Protein AF-A0A5N5SKX3-F1 (afdb_monomer_lite)

pLDDT: mean 80.6, std 21.37, range [40.75, 98.62]

Organism: NCBI:txid96803

Sequence (99 aa):
MLKGGHCNLSVKKNESKVVDSIDMEDLGDKASFCRCWRSAKFPYCDGTHGKHNTTTGDNVGPLVIKKKELSCSSVKSDIPSWSSRVNGCAICLSHGRDI

Secondary structure (DSSP, 8-state):
---TT-S-SSTTTT-SS------TTTS-SEEEE-SSS--TTTTB--STHHHHHHHHT-----EEEEPPP--TTSTTSS--TTPEEETTEEE--------

Radius of gyration: 23.3 Å; chains: 1; bounding box: 55×59×34 Å

Foldseek 3Di:
DPPPDDQADDPPPVDPDDDDDDDPVPDDQKFWADPSNPDPPPRGDPPCVVVVCVVPVDDDGTDMDGDDPPDLPPPPPPDPPPFDDDPNDTDPPPPDDDD

InterPro domains:
  IPR018967 Iron-binding zinc finger, CDGSH type [PF09360] (13-49)
  IPR018967 Iron-binding zinc finger, CDGSH type [SM00704] (17-55)
  IPR042216 MitoNEET, CDGSH iron-sulfur domain [G3DSA:3.40.5.90] (23-70)
  IPR045131 CDGSH iron-sulfur domain-containing protein 1/2 [PTHR13680] (5-69)

Structure (mmCIF, N/CA/C/O backbone):
data_AF-A0A5N5SKX3-F1
#
_entry.id   AF-A0A5N5SKX3-F1
#
loop_
_atom_site.group_PDB
_atom_site.id
_atom_site.type_symbol
_atom_site.label_atom_id
_atom_site.label_alt_id
_atom_site.label_comp_id
_atom_site.label_asym_id
_atom_site.label_entity_id
_atom_site.label_seq_id
_atom_site.pdbx_PDB_ins_code
_atom_site.Cartn_x
_atom_site.Cartn_y
_atom_site.Cartn_z
_atom_site.occupancy
_atom_site.B_iso_or_equiv
_atom_site.auth_seq_id
_atom_site.auth_comp_id
_atom_site.auth_asym_id
_atom_site.auth_atom_id
_atom_site.pdbx_PDB_model_num
ATOM 1 N N . MET A 1 1 ? 11.194 -27.793 7.337 1.00 43.75 1 MET A N 1
ATOM 2 C CA . MET A 1 1 ? 9.816 -27.388 6.977 1.00 43.75 1 MET A CA 1
ATOM 3 C C . MET A 1 1 ? 9.754 -25.887 6.759 1.00 43.75 1 MET A C 1
ATOM 5 O O . MET A 1 1 ? 10.002 -25.140 7.699 1.00 43.75 1 MET A O 1
ATOM 9 N N . LEU A 1 2 ? 9.426 -25.434 5.547 1.00 52.03 2 LEU A N 1
ATOM 10 C CA . LEU A 1 2 ? 9.031 -24.043 5.328 1.00 52.03 2 LEU A CA 1
ATOM 11 C C . LEU A 1 2 ? 7.674 -23.841 6.017 1.00 52.03 2 LEU A C 1
ATOM 13 O O . LEU A 1 2 ? 6.711 -24.529 5.693 1.00 52.03 2 LEU A O 1
ATOM 17 N N . LYS A 1 3 ? 7.616 -22.952 7.014 1.00 54.94 3 LYS A N 1
ATOM 18 C CA . LYS A 1 3 ? 6.391 -22.548 7.727 1.00 54.94 3 LYS A CA 1
ATOM 19 C C . LYS A 1 3 ? 5.486 -21.756 6.760 1.00 54.94 3 LYS A C 1
ATOM 21 O O . LYS A 1 3 ? 5.447 -20.532 6.802 1.00 54.94 3 LYS A O 1
ATOM 26 N N . GLY A 1 4 ? 4.878 -22.430 5.786 1.00 59.50 4 GLY A N 1
ATOM 27 C CA . GLY A 1 4 ? 4.443 -21.809 4.531 1.00 59.50 4 GLY A CA 1
ATOM 28 C C . GLY A 1 4 ? 2.940 -21.585 4.412 1.00 59.50 4 GLY A C 1
ATOM 29 O O . GLY A 1 4 ? 2.297 -22.260 3.623 1.00 59.50 4 GLY A O 1
ATOM 30 N N . GLY A 1 5 ? 2.386 -20.636 5.169 1.00 84.25 5 GLY A N 1
ATOM 31 C CA . GLY A 1 5 ? 0.999 -20.171 4.984 1.00 84.25 5 GLY A CA 1
ATOM 32 C C . GLY A 1 5 ? 0.781 -18.682 5.269 1.00 84.25 5 GLY A C 1
ATOM 33 O O . GLY A 1 5 ? -0.322 -18.169 5.115 1.00 84.25 5 GLY A O 1
ATOM 34 N N . HIS A 1 6 ? 1.819 -17.960 5.697 1.00 91.12 6 HIS A N 1
ATOM 35 C CA . HIS A 1 6 ? 1.685 -16.556 6.069 1.00 91.12 6 HIS A CA 1
ATOM 36 C C . HIS A 1 6 ? 1.836 -15.638 4.852 1.00 91.12 6 HIS A C 1
ATOM 38 O O . HIS A 1 6 ? 2.906 -15.568 4.248 1.00 91.12 6 HIS A O 1
ATOM 44 N N . CYS A 1 7 ? 0.797 -14.857 4.545 1.00 94.94 7 CYS A N 1
ATOM 45 C CA . CYS A 1 7 ? 0.870 -13.806 3.527 1.00 94.94 7 CYS A CA 1
ATOM 46 C C . CYS A 1 7 ? 1.877 -12.716 3.926 1.00 94.94 7 CYS A C 1
ATOM 48 O O . CYS A 1 7 ? 2.728 -12.323 3.132 1.00 94.94 7 CYS A O 1
ATOM 50 N N . ASN A 1 8 ? 1.815 -12.262 5.180 1.00 96.81 8 ASN A N 1
ATOM 51 C CA . ASN A 1 8 ? 2.716 -11.269 5.755 1.00 96.81 8 ASN A CA 1
ATOM 52 C C . ASN A 1 8 ? 3.972 -11.945 6.324 1.00 96.81 8 ASN A C 1
ATOM 54 O O . ASN A 1 8 ? 3.846 -12.788 7.210 1.00 96.81 8 ASN A O 1
ATOM 58 N N . LEU A 1 9 ? 5.172 -11.562 5.875 1.00 95.31 9 LEU A N 1
ATOM 59 C CA . LEU A 1 9 ? 6.438 -12.119 6.376 1.00 95.31 9 LEU A CA 1
ATOM 60 C C . LEU A 1 9 ? 7.153 -11.208 7.386 1.00 95.31 9 LEU A C 1
ATOM 62 O O . LEU A 1 9 ? 7.815 -11.728 8.279 1.00 95.31 9 LEU A O 1
ATOM 66 N N . SER A 1 10 ? 6.983 -9.886 7.302 1.00 95.62 10 SER A N 1
ATOM 67 C CA . SER A 1 10 ? 7.810 -8.921 8.050 1.00 95.62 10 SER A CA 1
ATOM 68 C C . SER A 1 10 ? 7.080 -7.685 8.586 1.00 95.62 10 SER A C 1
ATOM 70 O O . SER A 1 10 ? 7.602 -7.019 9.474 1.00 95.62 10 SER A O 1
ATOM 72 N N . VAL A 1 11 ? 5.886 -7.358 8.096 1.00 97.75 11 VAL A N 1
ATOM 73 C CA . VAL A 1 11 ? 5.187 -6.117 8.458 1.00 97.75 11 VAL A CA 1
ATOM 74 C C . VAL A 1 11 ? 4.569 -6.248 9.852 1.00 97.75 11 VAL A C 1
ATOM 76 O O . VAL A 1 11 ? 3.805 -7.186 10.077 1.00 97.75 11 VAL A O 1
ATOM 79 N N . LYS A 1 12 ? 4.876 -5.313 10.767 1.00 97.44 12 LYS A N 1
ATOM 80 C CA . LYS A 1 12 ? 4.182 -5.110 12.061 1.00 97.44 12 LYS A CA 1
ATOM 81 C C . LYS A 1 12 ? 3.878 -6.417 12.827 1.00 97.44 12 LYS A C 1
ATOM 83 O O . LYS A 1 12 ? 2.757 -6.680 13.244 1.00 97.44 12 LYS A O 1
ATOM 88 N N . LYS A 1 13 ? 4.880 -7.293 12.981 1.00 96.94 13 LYS A N 1
ATOM 89 C CA . LYS A 1 13 ? 4.711 -8.650 13.554 1.00 96.94 13 LYS A CA 1
ATOM 90 C C . LYS A 1 13 ? 4.359 -8.696 15.042 1.00 96.94 13 LYS A C 1
ATOM 92 O O . LYS A 1 13 ? 3.972 -9.750 15.536 1.00 96.94 13 LYS A O 1
ATOM 97 N N . ASN A 1 14 ? 4.509 -7.575 15.732 1.00 97.50 14 ASN A N 1
ATOM 98 C CA . ASN A 1 14 ? 4.072 -7.365 17.105 1.00 97.50 14 ASN A CA 1
ATOM 99 C C . ASN A 1 14 ? 2.554 -7.134 17.221 1.00 97.50 14 ASN A C 1
ATOM 101 O O . ASN A 1 14 ? 2.015 -7.241 18.318 1.00 97.50 14 ASN A O 1
ATOM 105 N N . GLU A 1 15 ? 1.861 -6.828 16.123 1.00 97.38 15 GLU A N 1
ATOM 106 C CA . GLU A 1 15 ? 0.412 -6.643 16.108 1.00 97.38 15 GLU A CA 1
ATOM 107 C C . GLU A 1 15 ? -0.293 -7.976 15.825 1.00 97.38 15 GLU A C 1
ATOM 109 O O . GLU A 1 15 ? 0.034 -8.686 14.871 1.00 97.38 15 GLU A O 1
ATOM 114 N N . SER A 1 16 ? -1.304 -8.316 16.632 1.00 97.19 16 SER A N 1
ATOM 115 C CA . SER A 1 16 ? -2.127 -9.517 16.416 1.00 97.19 16 SER A CA 1
ATOM 116 C C . SER A 1 16 ? -2.959 -9.429 15.131 1.00 97.19 16 SER A C 1
ATOM 118 O O . SER A 1 16 ? -3.271 -10.450 14.516 1.00 97.19 16 SER A O 1
ATOM 120 N N . LYS A 1 17 ? -3.294 -8.204 14.712 1.00 97.19 17 LYS A N 1
ATOM 121 C CA . LYS A 1 17 ? -4.003 -7.884 13.475 1.00 97.19 17 LYS A CA 1
ATOM 122 C C . LYS A 1 17 ? -3.539 -6.523 12.965 1.00 97.19 17 LYS A C 1
ATOM 124 O O . LYS A 1 17 ? -3.813 -5.509 13.594 1.00 97.19 17 LYS A O 1
ATOM 129 N N . VAL A 1 18 ? -2.895 -6.515 11.803 1.00 98.06 18 VAL A N 1
ATOM 130 C CA . VAL A 1 18 ? -2.435 -5.283 11.153 1.00 98.06 18 VAL A CA 1
ATOM 131 C C . VAL A 1 18 ? -3.587 -4.656 10.368 1.00 98.06 18 VAL A C 1
ATOM 133 O O . VAL A 1 18 ? -4.159 -5.306 9.487 1.00 98.06 18 VAL A O 1
ATOM 136 N N . VAL A 1 19 ? -3.927 -3.409 10.695 1.00 97.75 19 VAL A N 1
ATOM 137 C CA . VAL A 1 19 ? -4.953 -2.593 10.028 1.00 97.75 19 VAL A CA 1
ATOM 138 C C . VAL A 1 19 ? -4.388 -1.191 9.814 1.00 97.75 19 VAL A C 1
ATOM 140 O O . VAL A 1 19 ? -3.814 -0.618 10.736 1.00 97.75 19 VAL A O 1
ATOM 143 N N . ASP A 1 20 ? -4.572 -0.635 8.619 1.00 97.25 20 ASP A N 1
ATOM 144 C CA . ASP A 1 20 ? -4.232 0.753 8.309 1.00 97.25 20 ASP A CA 1
ATOM 145 C C . ASP A 1 20 ? -5.503 1.476 7.850 1.00 97.25 20 ASP A C 1
ATOM 147 O O . ASP A 1 20 ? -6.194 1.012 6.940 1.00 97.25 20 ASP A O 1
ATOM 151 N N . SER A 1 21 ? -5.805 2.598 8.502 1.00 96.06 21 SER A N 1
ATOM 152 C CA . SER A 1 21 ? -6.924 3.485 8.175 1.00 96.06 21 SER A CA 1
ATOM 153 C C . SER A 1 21 ? -6.367 4.767 7.580 1.00 96.06 21 SER A C 1
ATOM 155 O O . SER A 1 21 ? -5.396 5.312 8.104 1.00 96.06 21 SER A O 1
ATOM 157 N N . ILE A 1 22 ? -6.947 5.218 6.472 1.00 94.50 22 ILE A N 1
ATOM 158 C CA . ILE A 1 22 ? -6.516 6.425 5.768 1.00 94.50 22 ILE A CA 1
ATOM 159 C C . ILE A 1 22 ? -7.764 7.205 5.393 1.00 94.50 22 ILE A C 1
ATOM 161 O O . ILE A 1 22 ? -8.674 6.645 4.774 1.00 94.50 22 ILE A O 1
ATOM 165 N N . ASP A 1 23 ? -7.778 8.478 5.762 1.00 92.88 23 ASP A N 1
ATOM 166 C CA . ASP A 1 23 ? -8.882 9.379 5.475 1.00 92.88 23 ASP A CA 1
ATOM 167 C C . ASP A 1 23 ? -8.866 9.786 3.998 1.00 92.88 23 ASP A C 1
ATOM 169 O O . ASP A 1 23 ? -7.816 9.934 3.365 1.00 92.88 23 ASP A O 1
ATOM 173 N N . MET A 1 24 ? -10.051 9.913 3.402 1.00 89.19 24 MET A N 1
ATOM 174 C CA . MET A 1 24 ? -10.185 10.154 1.961 1.00 89.19 24 MET A CA 1
ATOM 175 C C . MET A 1 24 ? -9.725 11.560 1.555 1.00 89.19 24 MET A C 1
ATOM 177 O O . MET A 1 24 ? -9.308 11.783 0.413 1.00 89.19 24 MET A O 1
ATOM 181 N N . GLU A 1 25 ? -9.787 12.500 2.489 1.00 88.50 25 GLU A N 1
ATOM 182 C CA . GLU A 1 25 ? -9.350 13.882 2.361 1.00 88.50 25 GLU A CA 1
ATOM 183 C C . GLU A 1 25 ? -7.834 13.953 2.148 1.00 88.50 25 GLU A C 1
ATOM 185 O O . GLU A 1 25 ? -7.397 14.646 1.226 1.00 88.50 25 GLU A O 1
ATOM 190 N N . ASP A 1 26 ? -7.070 13.146 2.892 1.00 89.44 26 ASP A N 1
ATOM 191 C CA . ASP A 1 26 ? -5.599 13.105 2.881 1.00 89.44 26 ASP A CA 1
ATOM 192 C C . ASP A 1 26 ? -5.006 12.438 1.633 1.00 89.44 26 ASP A C 1
ATOM 194 O O . ASP A 1 26 ? -3.815 12.568 1.336 1.00 89.44 26 ASP A O 1
ATOM 198 N N . LEU A 1 27 ? -5.822 11.706 0.873 1.00 88.81 27 LEU A N 1
ATOM 199 C CA . LEU A 1 27 ? -5.378 11.114 -0.383 1.00 88.81 27 LEU A CA 1
ATOM 200 C C . LEU A 1 27 ? -5.112 12.208 -1.429 1.00 88.81 27 LEU A C 1
ATOM 202 O O . LEU A 1 27 ? -5.868 13.164 -1.559 1.00 88.81 27 LEU A O 1
ATOM 206 N N . GLY A 1 28 ? -4.080 12.049 -2.258 1.00 88.56 28 GLY A N 1
ATOM 207 C CA . GLY A 1 28 ? -3.966 12.832 -3.496 1.00 88.56 28 GLY A CA 1
ATOM 208 C C . GLY A 1 28 ? -5.031 12.431 -4.530 1.00 88.56 28 GLY A C 1
ATOM 209 O O . GLY A 1 28 ? -5.963 11.681 -4.235 1.00 88.56 28 GLY A O 1
ATOM 210 N N . ASP A 1 29 ? -4.856 12.845 -5.786 1.00 91.06 29 ASP A N 1
ATOM 211 C CA . ASP A 1 29 ? -5.763 12.454 -6.883 1.00 91.06 29 ASP A CA 1
ATOM 212 C C . ASP A 1 29 ? -5.803 10.935 -7.109 1.00 91.06 29 ASP A C 1
ATOM 214 O O . ASP A 1 29 ? -6.799 10.365 -7.562 1.00 91.06 29 ASP A O 1
ATOM 218 N N . LYS A 1 30 ? -4.704 10.253 -6.776 1.00 93.56 30 LYS A N 1
ATOM 219 C CA . LYS A 1 30 ? -4.551 8.807 -6.900 1.00 93.56 30 LYS A CA 1
ATOM 220 C C . LYS A 1 30 ? -3.643 8.272 -5.800 1.00 93.56 30 LYS A C 1
ATOM 222 O O . LYS A 1 30 ? -2.536 8.765 -5.609 1.00 93.56 30 LYS A O 1
ATOM 227 N N . ALA A 1 31 ? -4.064 7.186 -5.165 1.00 96.31 31 ALA A N 1
ATOM 228 C CA . ALA A 1 31 ? -3.263 6.419 -4.219 1.00 96.31 31 ALA A CA 1
ATOM 229 C C . ALA A 1 31 ? -3.272 4.932 -4.590 1.00 96.31 31 ALA A C 1
ATOM 231 O O . ALA A 1 31 ? -4.195 4.434 -5.235 1.00 96.31 31 ALA A O 1
ATOM 232 N N . SER A 1 32 ? -2.209 4.211 -4.234 1.00 98.00 32 SER A N 1
ATOM 233 C CA . SER A 1 32 ? -2.085 2.769 -4.477 1.00 98.00 32 SER A CA 1
ATOM 234 C C . SER A 1 32 ? -1.626 2.067 -3.207 1.00 98.00 32 SER A C 1
ATOM 236 O O . SER A 1 32 ? -0.565 2.385 -2.676 1.00 98.00 32 SER A O 1
ATOM 238 N N . PHE A 1 33 ? -2.399 1.089 -2.748 1.00 98.44 33 PHE A N 1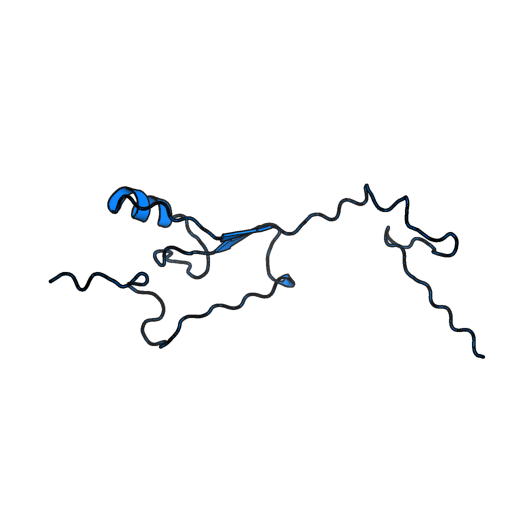
ATOM 239 C CA . PHE A 1 33 ? -2.197 0.373 -1.491 1.00 98.44 33 PHE A CA 1
ATOM 240 C C . PHE A 1 33 ? -1.727 -1.057 -1.721 1.00 98.44 33 PHE A C 1
ATOM 242 O O . PHE A 1 33 ? -2.177 -1.752 -2.636 1.00 98.44 33 PHE A O 1
ATOM 249 N N . CYS A 1 34 ? -0.782 -1.493 -0.897 1.00 98.62 34 CYS A N 1
ATOM 250 C CA . CYS A 1 34 ? -0.178 -2.809 -0.969 1.00 98.62 34 CYS A CA 1
ATOM 251 C C . CYS A 1 34 ? -1.174 -3.886 -0.526 1.00 98.62 34 CYS A C 1
ATOM 253 O O . CYS A 1 34 ? -1.783 -3.783 0.532 1.00 98.62 34 CYS A O 1
ATOM 255 N N . ARG A 1 35 ? -1.278 -4.966 -1.308 1.00 98.56 35 ARG A N 1
ATOM 256 C CA . ARG A 1 35 ? -2.003 -6.190 -0.919 1.00 98.56 35 ARG A CA 1
ATOM 257 C C . ARG A 1 35 ? -1.118 -7.436 -0.865 1.00 98.56 35 ARG A C 1
ATOM 259 O O . ARG A 1 35 ? -1.573 -8.492 -0.446 1.00 98.56 35 ARG A O 1
ATOM 266 N N . CYS A 1 36 ? 0.151 -7.319 -1.265 1.00 98.19 36 CYS A N 1
ATOM 267 C CA . CYS A 1 36 ? 1.093 -8.441 -1.298 1.00 98.19 36 CYS A CA 1
ATOM 268 C C . CYS A 1 36 ? 1.924 -8.594 -0.014 1.00 98.19 36 CYS A C 1
ATOM 270 O O . CYS A 1 36 ? 2.643 -9.578 0.122 1.00 98.19 36 CYS A O 1
ATOM 272 N N . TRP A 1 37 ? 1.870 -7.629 0.916 1.00 98.31 37 TRP A N 1
ATOM 273 C CA . TRP A 1 37 ? 2.678 -7.618 2.147 1.00 98.31 37 TRP A CA 1
ATOM 274 C C . TRP A 1 37 ? 4.200 -7.679 1.915 1.00 98.31 37 TRP A C 1
ATOM 276 O O . TRP A 1 37 ? 4.939 -8.236 2.730 1.00 98.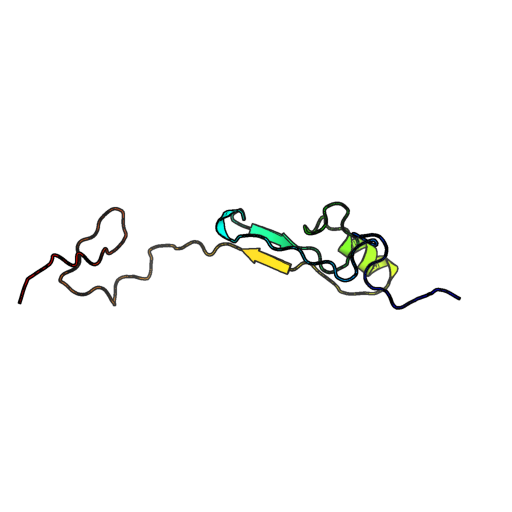31 37 TRP A O 1
ATOM 286 N N . ARG A 1 38 ? 4.683 -7.169 0.774 1.00 97.81 38 ARG A N 1
ATOM 287 C CA . ARG A 1 38 ? 6.122 -7.089 0.446 1.00 97.81 38 ARG A CA 1
ATOM 288 C C . ARG A 1 38 ? 6.644 -5.661 0.309 1.00 97.81 38 ARG A C 1
ATOM 290 O O . ARG A 1 38 ? 7.848 -5.490 0.183 1.00 97.81 38 ARG A O 1
ATOM 297 N N . SER A 1 39 ? 5.758 -4.665 0.310 1.00 98.31 39 SER A N 1
ATOM 298 C CA . SER A 1 39 ? 6.150 -3.262 0.161 1.00 98.31 39 SER A CA 1
ATOM 299 C C . SER A 1 39 ? 6.991 -2.799 1.347 1.00 98.31 39 SER A C 1
ATOM 301 O O . SER A 1 39 ? 6.603 -3.013 2.496 1.00 98.31 39 SER A O 1
ATOM 303 N N . ALA A 1 40 ? 8.097 -2.112 1.069 1.00 97.88 40 ALA A N 1
ATOM 304 C CA . ALA A 1 40 ? 8.882 -1.411 2.082 1.00 97.88 40 ALA A CA 1
ATOM 305 C C . ALA A 1 40 ? 8.173 -0.139 2.577 1.00 97.88 40 ALA A C 1
ATOM 307 O O . ALA A 1 40 ? 8.471 0.355 3.659 1.00 97.88 40 ALA A O 1
ATOM 308 N N . LYS A 1 41 ? 7.213 0.377 1.798 1.00 97.75 41 LYS A N 1
ATOM 309 C CA . LYS A 1 41 ? 6.400 1.561 2.118 1.00 97.75 41 LYS A CA 1
ATOM 310 C C . LYS A 1 41 ? 4.984 1.197 2.570 1.00 97.75 41 LYS A C 1
ATOM 312 O O . LYS A 1 41 ? 4.064 1.988 2.378 1.00 97.75 41 LYS A O 1
ATOM 317 N N . PHE A 1 42 ? 4.782 -0.013 3.101 1.00 98.12 42 PHE A N 1
ATOM 318 C CA . PHE A 1 42 ? 3.476 -0.465 3.587 1.00 98.12 42 PHE A CA 1
ATOM 319 C C . PHE A 1 42 ? 2.866 0.587 4.541 1.00 98.12 42 PHE A C 1
ATOM 321 O O . PHE A 1 42 ? 3.584 1.046 5.430 1.00 98.12 42 PHE A O 1
ATOM 328 N N . PRO A 1 43 ? 1.597 1.008 4.359 1.00 97.81 43 PRO A N 1
ATOM 329 C CA . PRO A 1 43 ? 0.525 0.380 3.568 1.00 97.81 43 PRO A CA 1
ATOM 330 C C . PRO A 1 43 ? 0.505 0.721 2.069 1.00 97.81 43 PRO A C 1
ATOM 332 O O . PRO A 1 43 ? -0.279 0.143 1.315 1.00 97.81 43 PRO A O 1
ATOM 335 N N . TYR A 1 44 ? 1.364 1.617 1.590 1.00 98.19 44 TYR A N 1
ATOM 336 C CA . TYR A 1 44 ? 1.415 2.002 0.179 1.00 98.19 44 TYR A CA 1
ATOM 337 C C . TYR A 1 44 ? 2.096 0.941 -0.684 1.00 98.19 44 TYR A C 1
ATOM 339 O O . TYR A 1 44 ? 2.984 0.211 -0.242 1.00 98.19 44 TYR A O 1
ATOM 347 N N . CYS A 1 45 ? 1.685 0.840 -1.945 1.00 98.44 45 CYS A N 1
ATOM 348 C CA . CYS A 1 45 ? 2.339 -0.010 -2.929 1.00 98.44 45 CYS A CA 1
ATOM 349 C C . CYS A 1 45 ? 3.571 0.687 -3.516 1.00 98.44 45 CYS A C 1
ATOM 351 O O . CYS A 1 45 ? 3.465 1.779 -4.064 1.00 98.44 45 CYS A O 1
ATOM 353 N N . ASP A 1 46 ? 4.714 0.007 -3.483 1.00 98.31 46 ASP A N 1
ATOM 354 C CA . ASP A 1 46 ? 5.988 0.465 -4.052 1.00 98.31 46 ASP A CA 1
ATOM 355 C C . ASP A 1 46 ? 6.410 -0.303 -5.321 1.00 98.31 46 ASP A C 1
ATOM 357 O O . ASP A 1 46 ? 7.497 -0.088 -5.846 1.00 98.31 46 ASP A O 1
ATOM 361 N N . GLY A 1 47 ? 5.559 -1.209 -5.816 1.00 98.12 47 GLY A N 1
ATOM 362 C CA . GLY A 1 47 ? 5.833 -2.038 -6.996 1.00 98.12 47 GLY A CA 1
ATOM 363 C C . GLY A 1 47 ? 6.432 -3.415 -6.692 1.00 98.12 47 GLY A C 1
ATOM 364 O O . GLY A 1 47 ? 6.472 -4.263 -7.581 1.00 98.12 47 GLY A O 1
ATOM 365 N N . THR A 1 48 ? 6.796 -3.715 -5.439 1.00 98.50 48 THR A N 1
ATOM 366 C CA . THR A 1 48 ? 7.441 -4.993 -5.064 1.00 98.50 48 THR A CA 1
ATOM 367 C C . THR A 1 48 ? 6.588 -6.235 -5.370 1.00 98.50 48 THR A C 1
ATOM 369 O O . THR A 1 48 ? 7.120 -7.336 -5.522 1.00 98.50 48 THR A O 1
ATOM 372 N N . HIS A 1 49 ? 5.267 -6.080 -5.529 1.00 98.25 49 HIS A N 1
ATOM 373 C CA . HIS A 1 49 ? 4.379 -7.165 -5.964 1.00 98.25 49 HIS A CA 1
ATOM 374 C C . HIS A 1 49 ? 4.809 -7.790 -7.301 1.00 98.25 49 HIS A C 1
ATOM 376 O O . HIS A 1 49 ? 4.659 -8.994 -7.455 1.00 98.25 49 HIS A O 1
ATOM 382 N N . GLY A 1 50 ? 5.409 -7.025 -8.223 1.00 98.38 50 GLY A N 1
ATOM 383 C CA . GLY A 1 50 ? 5.911 -7.569 -9.487 1.00 98.38 50 GLY A CA 1
ATOM 384 C C . GLY A 1 50 ? 7.002 -8.619 -9.269 1.00 98.38 50 GLY A C 1
ATOM 385 O O . GLY A 1 50 ? 6.904 -9.726 -9.785 1.00 98.38 50 GLY A O 1
ATOM 386 N N . LYS A 1 51 ? 7.994 -8.318 -8.418 1.00 98.19 51 LYS A N 1
ATOM 387 C CA . LYS A 1 51 ? 9.051 -9.278 -8.056 1.00 98.19 51 LYS A CA 1
ATOM 388 C C . LYS A 1 51 ? 8.481 -10.507 -7.346 1.00 98.19 51 LYS A C 1
ATOM 390 O O . LYS A 1 51 ? 8.909 -11.618 -7.633 1.00 98.19 51 LYS A O 1
ATOM 395 N N . HIS A 1 52 ? 7.537 -10.311 -6.422 1.00 97.44 52 HIS A N 1
ATOM 396 C CA . HIS A 1 52 ? 6.853 -11.417 -5.740 1.00 97.44 52 HIS A CA 1
ATOM 397 C C . HIS A 1 52 ? 6.167 -12.341 -6.752 1.00 97.44 52 HIS A C 1
ATOM 399 O O . HIS A 1 52 ? 6.483 -13.524 -6.777 1.00 97.44 52 HIS A O 1
ATOM 405 N N . ASN A 1 53 ? 5.350 -11.782 -7.648 1.00 98.31 53 ASN A N 1
ATOM 406 C CA . ASN A 1 53 ? 4.646 -12.523 -8.693 1.00 98.31 53 ASN A CA 1
ATOM 407 C C . ASN A 1 53 ? 5.602 -13.324 -9.582 1.00 98.31 53 ASN A C 1
ATOM 409 O O . ASN A 1 53 ? 5.394 -14.518 -9.771 1.00 98.31 53 ASN A O 1
ATOM 413 N N . THR A 1 54 ? 6.683 -12.706 -10.071 1.00 98.19 54 THR A N 1
ATOM 414 C CA . THR A 1 54 ? 7.676 -13.398 -10.907 1.00 98.19 54 THR A CA 1
ATOM 415 C C . THR A 1 54 ? 8.336 -14.568 -10.175 1.00 98.19 54 THR A C 1
ATOM 417 O O . THR A 1 54 ? 8.544 -15.620 -10.770 1.00 98.19 54 THR A O 1
ATOM 420 N N . THR A 1 55 ? 8.664 -14.408 -8.890 1.00 97.25 55 THR A N 1
ATOM 421 C CA . THR A 1 55 ? 9.352 -15.451 -8.116 1.00 97.25 55 THR A CA 1
ATOM 422 C C . THR A 1 55 ? 8.422 -16.592 -7.704 1.00 97.25 55 THR A C 1
ATOM 424 O O . THR A 1 55 ? 8.865 -17.735 -7.644 1.00 97.25 55 THR A O 1
ATOM 427 N N . THR A 1 56 ? 7.156 -16.308 -7.381 1.00 95.56 56 THR A N 1
ATOM 428 C CA . THR A 1 56 ? 6.225 -17.314 -6.840 1.00 95.56 56 THR A CA 1
ATOM 429 C C . THR A 1 56 ? 5.214 -17.841 -7.857 1.00 95.56 56 THR A C 1
ATOM 431 O O . THR A 1 56 ? 4.499 -18.786 -7.537 1.00 95.56 56 THR A O 1
ATOM 434 N N . GLY A 1 57 ? 5.115 -17.238 -9.046 1.00 96.94 57 GLY A N 1
ATOM 435 C CA . GLY A 1 57 ? 4.047 -17.515 -10.015 1.00 96.94 57 GLY A CA 1
ATOM 436 C C . GLY A 1 57 ? 2.680 -16.952 -9.600 1.00 96.94 57 GLY A C 1
ATOM 437 O O . GLY A 1 57 ? 1.651 -17.425 -10.072 1.00 96.94 57 GLY A O 1
ATOM 438 N N . ASP A 1 58 ? 2.666 -15.980 -8.685 1.00 97.50 58 ASP A N 1
ATOM 439 C CA . ASP A 1 58 ? 1.449 -15.339 -8.170 1.00 97.50 58 ASP A CA 1
ATOM 440 C C . ASP A 1 58 ? 0.986 -14.196 -9.098 1.00 97.50 58 ASP A C 1
ATOM 442 O O . ASP A 1 58 ? 1.698 -13.790 -10.018 1.00 97.50 58 ASP A O 1
ATOM 446 N N . ASN A 1 59 ? -0.212 -13.660 -8.870 1.00 98.19 59 ASN A N 1
ATOM 447 C CA . ASN A 1 59 ? -0.835 -12.627 -9.702 1.00 98.19 59 ASN A CA 1
ATOM 448 C C . ASN A 1 59 ? -1.424 -11.454 -8.897 1.00 98.19 59 ASN A C 1
ATOM 450 O O . ASN A 1 59 ? -2.332 -10.758 -9.358 1.00 98.19 59 ASN A O 1
ATOM 454 N N . VAL A 1 60 ? -0.907 -11.198 -7.696 1.00 98.44 60 VAL A N 1
ATOM 455 C CA . VAL A 1 60 ? -1.400 -10.114 -6.837 1.00 98.44 60 VAL A CA 1
ATOM 456 C C . VAL A 1 60 ? -1.035 -8.725 -7.369 1.00 98.44 60 VAL A C 1
ATOM 458 O O . VAL A 1 60 ? -0.014 -8.516 -8.023 1.00 98.44 60 VAL A O 1
ATOM 461 N N . GLY A 1 61 ? -1.856 -7.733 -7.024 1.00 98.44 61 GLY A N 1
ATOM 462 C CA . GLY A 1 61 ? -1.644 -6.332 -7.385 1.00 98.44 61 GLY A CA 1
ATOM 463 C C . GLY A 1 61 ? -2.224 -5.364 -6.350 1.00 98.44 61 GLY A C 1
ATOM 464 O O . GLY A 1 61 ? -2.966 -5.786 -5.450 1.00 98.44 61 GLY A O 1
ATOM 465 N N . PRO A 1 62 ? -1.898 -4.065 -6.442 1.00 98.62 62 PRO A N 1
ATOM 466 C CA . PRO A 1 62 ? -2.348 -3.073 -5.475 1.00 98.62 62 PRO A CA 1
ATOM 467 C C . PRO A 1 62 ? -3.856 -2.811 -5.546 1.00 98.62 62 PRO A C 1
ATOM 469 O O . PRO A 1 62 ? -4.505 -3.097 -6.551 1.00 98.62 62 PRO A O 1
ATOM 472 N N . LEU A 1 63 ? -4.405 -2.227 -4.481 1.00 98.19 63 LEU A N 1
ATOM 473 C CA . LEU A 1 63 ? -5.688 -1.525 -4.526 1.00 98.19 63 LEU A CA 1
ATOM 474 C C . LEU A 1 63 ? -5.422 -0.077 -4.944 1.00 98.19 63 LEU A C 1
ATOM 476 O O . LEU A 1 63 ? -4.676 0.620 -4.264 1.00 98.19 63 LEU A O 1
ATOM 480 N N . VAL A 1 64 ? -6.010 0.379 -6.049 1.00 96.88 64 VAL A N 1
ATOM 481 C CA . VAL A 1 64 ? -5.831 1.751 -6.543 1.00 96.88 64 VAL A CA 1
ATOM 482 C C . VAL A 1 64 ? -7.099 2.548 -6.282 1.00 96.88 64 VAL A C 1
ATOM 484 O O . VAL A 1 64 ? -8.159 2.200 -6.793 1.00 96.88 64 VAL A O 1
ATOM 487 N N . ILE A 1 65 ? -6.972 3.633 -5.524 1.00 95.31 65 ILE A N 1
ATOM 488 C CA . ILE A 1 65 ? -8.055 4.579 -5.252 1.00 95.31 65 ILE A CA 1
ATOM 489 C C . ILE A 1 65 ? -7.774 5.842 -6.063 1.00 95.31 65 ILE A C 1
ATOM 491 O O . ILE A 1 65 ? -6.650 6.343 -6.060 1.00 95.31 65 ILE A O 1
ATOM 495 N N . LYS A 1 66 ? -8.775 6.333 -6.794 1.00 93.69 66 LYS A N 1
ATOM 496 C CA . LYS A 1 66 ? -8.705 7.584 -7.556 1.00 93.69 66 LYS A CA 1
ATOM 497 C C . LYS A 1 66 ? -9.816 8.506 -7.079 1.00 93.69 66 LYS A C 1
ATOM 499 O O . LYS A 1 66 ? -10.963 8.062 -6.998 1.00 93.69 66 LYS A O 1
ATOM 504 N N . LYS A 1 67 ? -9.494 9.770 -6.808 1.00 90.25 67 LYS A N 1
ATOM 505 C CA . LYS A 1 67 ? -10.515 10.798 -6.611 1.00 90.25 67 LYS A CA 1
ATOM 506 C C . LYS A 1 67 ? -11.234 10.994 -7.944 1.00 90.25 67 LYS A C 1
ATOM 508 O O . LYS A 1 67 ? -10.606 11.114 -8.995 1.00 90.25 67 LYS A O 1
ATOM 513 N N . LYS A 1 68 ? -12.565 10.944 -7.918 1.00 85.12 68 LYS A N 1
ATOM 514 C CA . LYS A 1 68 ? -13.368 11.255 -9.098 1.00 85.12 68 LYS A CA 1
ATOM 515 C C . LYS A 1 68 ? -13.292 12.762 -9.305 1.00 85.12 68 LYS A C 1
ATOM 517 O O . LYS A 1 68 ? -13.781 13.508 -8.461 1.00 85.12 68 LYS A O 1
ATOM 522 N N . GLU A 1 69 ? -12.719 13.200 -10.419 1.00 78.44 69 GLU A N 1
ATOM 523 C CA . GLU A 1 69 ? -12.869 14.590 -10.835 1.00 78.44 69 GLU A CA 1
ATOM 524 C C . GLU A 1 69 ? -14.354 14.862 -11.076 1.00 78.44 69 GLU A C 1
ATOM 526 O O . GLU A 1 69 ? -15.005 14.233 -11.918 1.00 78.44 69 GLU A O 1
ATOM 531 N N . LEU A 1 70 ? -14.918 15.782 -10.300 1.00 68.00 70 LEU A N 1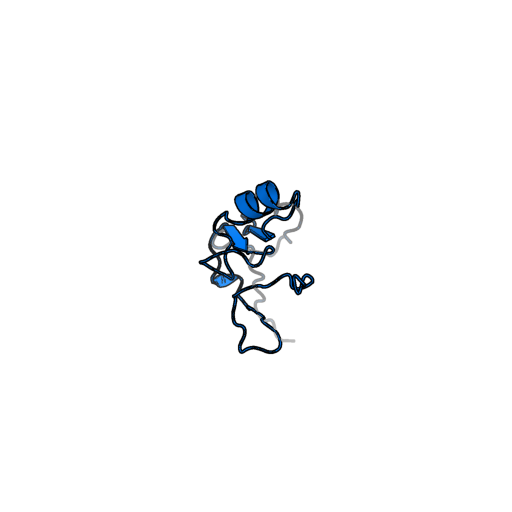
ATOM 532 C CA . LEU A 1 70 ? -16.255 16.293 -10.548 1.00 68.00 70 LEU A CA 1
ATOM 533 C C . LEU A 1 70 ? -16.154 17.308 -11.688 1.00 68.00 70 LEU A C 1
ATOM 535 O O . LEU A 1 70 ? -16.067 18.511 -11.457 1.00 68.00 70 LEU A O 1
ATOM 539 N N . SER A 1 71 ? -16.146 16.835 -12.936 1.00 56.34 71 SER A N 1
ATOM 540 C CA . SER A 1 71 ? -16.337 17.741 -14.064 1.00 56.34 71 SER A CA 1
ATOM 541 C C . SER A 1 71 ? -17.804 18.181 -14.090 1.00 56.34 71 SER A C 1
ATOM 543 O O . SER A 1 71 ? -18.735 17.373 -14.154 1.00 56.34 71 SER A O 1
ATOM 545 N N . CYS A 1 72 ? -18.029 19.491 -14.000 1.00 51.44 72 CYS A N 1
ATOM 546 C CA . CYS A 1 72 ? -19.351 20.098 -14.122 1.00 51.44 72 CYS A CA 1
ATOM 547 C C . CYS A 1 72 ? -19.801 20.033 -15.589 1.00 51.44 72 CYS A C 1
ATOM 549 O O . CYS A 1 72 ? -19.729 21.012 -16.324 1.00 51.44 72 CYS A O 1
ATOM 551 N N . SER A 1 73 ? -20.203 18.849 -16.047 1.00 52.94 73 SER A N 1
ATOM 552 C CA . SER A 1 73 ? -20.704 18.644 -17.411 1.00 52.94 73 SER A CA 1
ATOM 553 C C . SER A 1 73 ? -22.090 17.993 -17.470 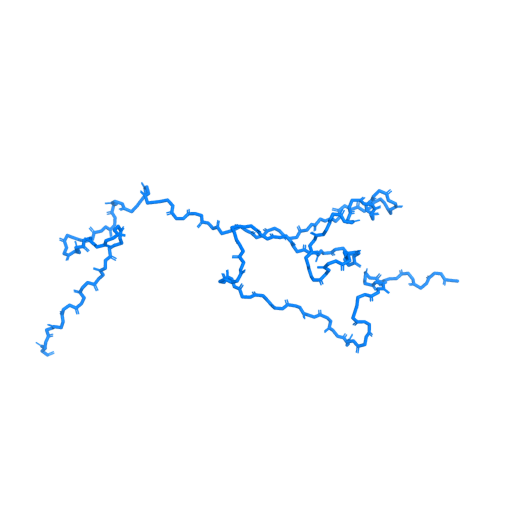1.00 52.94 73 SER A C 1
ATOM 555 O O . SER A 1 73 ? -22.727 18.062 -18.517 1.00 52.94 73 SER A O 1
ATOM 557 N N . SER A 1 74 ? -22.628 17.499 -16.344 1.00 50.34 74 SER A N 1
ATOM 558 C CA . SER A 1 74 ? -23.925 16.791 -16.336 1.00 50.34 74 SER A CA 1
ATOM 559 C C . SER A 1 74 ? -24.970 17.313 -15.342 1.00 50.34 74 SER A C 1
ATOM 561 O O . SER A 1 74 ? -26.086 16.811 -15.330 1.00 50.34 74 SER A O 1
ATOM 563 N N . VAL A 1 75 ? -24.681 18.355 -14.552 1.00 52.75 75 VAL A N 1
ATOM 564 C CA . VAL A 1 75 ? -25.687 18.992 -13.675 1.00 52.75 75 VAL A CA 1
ATOM 565 C C . VAL A 1 75 ? -26.383 20.126 -14.437 1.00 52.75 75 VAL A C 1
ATOM 567 O O . VAL A 1 75 ? -26.151 21.309 -14.185 1.00 52.75 75 VAL A O 1
ATOM 570 N N . LYS A 1 76 ? -27.175 19.781 -15.456 1.00 54.06 76 LYS A N 1
ATOM 571 C CA . LYS A 1 76 ? -28.064 20.752 -16.122 1.00 54.06 76 LYS A CA 1
ATOM 572 C C . LYS A 1 76 ? -29.540 20.358 -16.093 1.00 54.06 76 LYS A C 1
ATOM 574 O O . LYS A 1 76 ? -30.360 21.261 -16.183 1.00 54.06 76 LYS A O 1
ATOM 579 N N . SER A 1 77 ? -29.888 19.077 -15.951 1.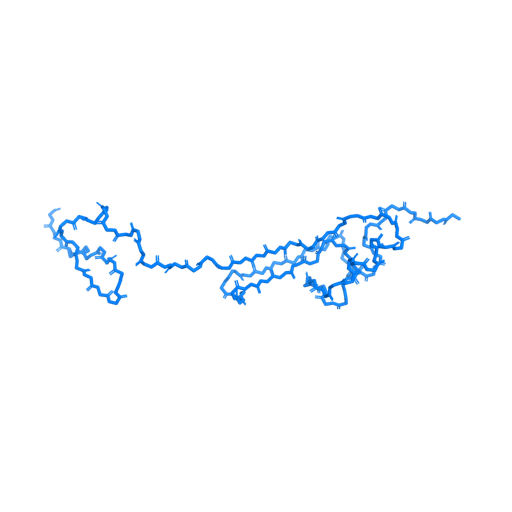00 50.66 77 SER A N 1
ATOM 580 C CA . SER A 1 77 ? -31.289 18.636 -16.042 1.00 50.66 77 SER A CA 1
ATOM 581 C C . SER A 1 77 ? -32.070 18.714 -14.731 1.00 50.66 77 SER A C 1
ATOM 583 O O . SER A 1 77 ? -33.280 18.901 -14.778 1.00 50.66 77 SER A O 1
ATOM 585 N N . ASP A 1 78 ? -31.400 18.635 -13.578 1.00 55.75 78 ASP A N 1
ATOM 586 C CA . ASP A 1 78 ? -32.088 18.396 -12.296 1.00 55.75 78 ASP A CA 1
ATOM 587 C C . ASP A 1 78 ? -32.072 19.616 -11.362 1.00 55.75 78 ASP A C 1
ATOM 589 O O . ASP A 1 78 ? -32.255 19.485 -10.156 1.00 55.75 78 ASP A O 1
ATOM 593 N N . ILE A 1 79 ? -31.816 20.815 -11.897 1.00 56.25 79 ILE A N 1
ATOM 594 C CA . ILE A 1 79 ? -31.764 22.050 -11.109 1.00 56.25 79 ILE A CA 1
ATOM 595 C C . ILE A 1 79 ? -33.161 22.697 -11.074 1.00 56.25 79 ILE A C 1
ATOM 597 O O . ILE A 1 79 ? -33.624 23.177 -12.112 1.00 56.25 79 ILE A O 1
ATOM 601 N N . PRO A 1 80 ? -33.828 22.784 -9.906 1.00 58.91 80 PRO A N 1
ATOM 602 C CA . PRO A 1 80 ? -35.075 23.529 -9.769 1.00 58.91 80 PRO A CA 1
ATOM 603 C C . PRO A 1 80 ? -34.858 25.023 -10.044 1.00 58.91 80 PRO A C 1
ATOM 605 O O . PRO A 1 80 ? -33.831 25.594 -9.660 1.00 58.91 80 PRO A O 1
ATOM 608 N N . SER A 1 81 ? -35.849 25.681 -10.652 1.00 56.19 81 SER A N 1
ATOM 609 C CA . SER A 1 81 ? -35.764 27.079 -11.116 1.00 56.19 81 SER A CA 1
ATOM 610 C C . SER A 1 81 ? -35.480 28.120 -10.025 1.00 56.19 81 SER A C 1
ATOM 612 O O . SER A 1 81 ? -35.208 29.272 -10.345 1.00 56.19 81 SER A O 1
ATOM 614 N N . TRP A 1 82 ? -35.566 27.742 -8.747 1.00 56.53 82 TRP A N 1
ATOM 615 C CA . TRP A 1 82 ? -35.369 28.632 -7.603 1.00 56.53 82 TRP A CA 1
ATOM 616 C C . TRP A 1 82 ? -33.932 28.644 -7.058 1.00 56.53 82 TRP A C 1
ATOM 618 O O . TRP A 1 82 ? -33.648 29.392 -6.124 1.00 56.53 82 TRP A O 1
ATOM 628 N N . SER A 1 83 ? -33.018 27.839 -7.612 1.00 60.56 83 SER A N 1
ATOM 629 C CA . SER A 1 83 ? -31.622 27.833 -7.161 1.00 60.56 83 SER A CA 1
ATOM 630 C C . SER A 1 83 ? -30.762 28.866 -7.904 1.00 60.56 83 SER A C 1
ATOM 632 O O . SER A 1 83 ? -30.838 29.006 -9.127 1.00 60.56 83 SER A O 1
ATOM 634 N N . SER A 1 84 ? -29.906 29.566 -7.156 1.00 54.94 84 SER A N 1
ATOM 635 C CA . SER A 1 84 ? -28.886 30.469 -7.700 1.00 54.94 84 SER A CA 1
ATOM 636 C C . SER A 1 84 ? -27.518 29.797 -7.669 1.00 54.94 84 SER A C 1
ATOM 638 O O . SER A 1 84 ? -27.184 29.045 -6.752 1.00 54.94 84 SER A O 1
ATOM 640 N N . ARG A 1 85 ? -26.704 30.077 -8.687 1.00 53.28 85 ARG A N 1
ATOM 641 C CA . ARG A 1 85 ? -25.359 29.515 -8.835 1.00 53.28 85 ARG A CA 1
ATOM 642 C C . ARG A 1 85 ? -24.347 30.451 -8.169 1.00 53.28 85 ARG A C 1
ATOM 644 O O . ARG A 1 85 ? -24.216 31.589 -8.605 1.00 53.28 85 ARG A O 1
ATOM 651 N N . VAL A 1 86 ? -23.594 29.971 -7.179 1.00 47.59 86 VAL A N 1
ATOM 652 C CA . VAL A 1 86 ? -22.363 30.643 -6.715 1.00 47.59 86 VAL A CA 1
ATOM 653 C C . VAL A 1 86 ? -21.195 29.675 -6.859 1.00 47.59 86 VAL A C 1
ATOM 655 O O . VAL A 1 86 ? -21.308 28.500 -6.517 1.00 47.59 86 VAL A O 1
ATOM 658 N N . ASN A 1 87 ? -20.092 30.139 -7.450 1.00 42.53 87 ASN A N 1
ATOM 659 C CA . ASN A 1 87 ? -18.884 29.341 -7.708 1.00 42.53 87 ASN A CA 1
ATOM 660 C C . ASN A 1 87 ? -19.149 27.982 -8.386 1.00 42.53 87 ASN A C 1
ATOM 662 O O . ASN A 1 87 ? -18.524 26.975 -8.070 1.00 42.53 87 ASN A O 1
ATOM 666 N N . GLY A 1 88 ? -20.111 27.939 -9.314 1.00 51.25 88 GLY A N 1
ATOM 667 C CA . GLY A 1 88 ? -20.420 26.732 -10.086 1.00 51.25 88 GLY A CA 1
ATOM 668 C C . GLY A 1 88 ? -21.192 25.644 -9.332 1.00 51.25 88 GLY A C 1
ATOM 669 O O . GLY A 1 88 ? -21.554 24.652 -9.963 1.00 51.25 88 GLY A O 1
ATOM 670 N N . CYS A 1 89 ? -21.508 25.843 -8.050 1.00 45.97 89 CYS A N 1
ATOM 671 C CA . CYS A 1 89 ? -22.319 24.928 -7.256 1.00 45.97 89 CYS A CA 1
ATOM 672 C C . CYS A 1 89 ? -23.741 25.488 -7.094 1.00 45.97 89 CYS A C 1
ATOM 674 O O . CYS A 1 89 ? -23.926 26.681 -6.829 1.00 45.97 89 CYS A O 1
ATOM 676 N N . ALA A 1 90 ? -24.753 24.642 -7.293 1.00 50.53 90 ALA A N 1
ATOM 677 C CA . ALA A 1 90 ? -26.122 24.986 -6.934 1.00 50.53 90 ALA A CA 1
ATOM 678 C C . ALA A 1 90 ? -26.225 24.898 -5.409 1.00 50.53 90 ALA A C 1
ATOM 680 O O . ALA A 1 90 ? -26.137 23.814 -4.837 1.00 50.53 90 ALA A O 1
ATOM 681 N N . ILE A 1 91 ? -26.362 26.043 -4.752 1.00 53.94 91 ILE A N 1
ATOM 682 C CA . ILE A 1 91 ? -26.641 26.098 -3.320 1.00 53.94 91 ILE A CA 1
ATOM 683 C C . ILE A 1 91 ? -28.154 26.169 -3.131 1.00 53.94 91 ILE A C 1
ATOM 685 O O . ILE A 1 91 ? -28.818 27.064 -3.661 1.00 53.94 91 ILE A O 1
ATOM 689 N N . CYS A 1 92 ? -28.708 25.225 -2.368 1.00 46.09 92 CYS A N 1
ATOM 690 C CA . CYS A 1 92 ? -30.050 25.362 -1.815 1.00 46.09 92 CYS A CA 1
ATOM 691 C C . CYS A 1 92 ? -30.019 26.528 -0.826 1.00 46.09 92 CYS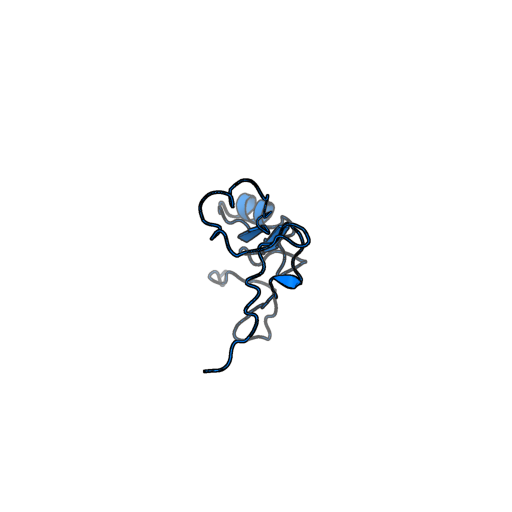 A C 1
ATOM 693 O O . CYS A 1 92 ? -29.659 26.361 0.336 1.00 46.09 92 CYS A O 1
ATOM 695 N N . LEU A 1 93 ? -30.366 27.725 -1.294 1.00 50.06 93 LEU A N 1
ATOM 696 C CA . LEU A 1 93 ? -30.635 28.858 -0.423 1.00 50.06 93 LEU A CA 1
ATOM 697 C C . LEU A 1 93 ? -31.975 28.591 0.267 1.00 50.06 93 LEU A C 1
ATOM 699 O O . LEU A 1 93 ? -33.014 29.078 -0.177 1.00 50.06 93 LEU A O 1
ATOM 703 N N . SER A 1 94 ? -31.974 27.787 1.333 1.00 48.88 94 SER A N 1
ATOM 704 C CA . SER A 1 94 ? -33.086 27.754 2.280 1.00 48.88 94 SER A CA 1
ATOM 705 C C . SER A 1 94 ? -33.102 29.088 3.026 1.00 48.88 94 SER A C 1
ATOM 707 O O . SER A 1 94 ? -32.648 29.194 4.163 1.00 48.88 94 SER A O 1
ATOM 709 N N . HIS A 1 95 ? -33.574 30.138 2.357 1.00 47.06 95 HIS A N 1
ATOM 710 C CA . HIS A 1 95 ? -34.008 31.334 3.053 1.00 47.06 95 HIS A CA 1
ATOM 711 C C . HIS A 1 95 ? -35.205 30.926 3.901 1.00 47.06 95 HIS A C 1
ATOM 713 O O . HIS A 1 95 ? -36.234 30.501 3.366 1.00 47.06 95 HIS A O 1
ATOM 719 N N . GLY A 1 96 ? -35.021 31.014 5.218 1.00 50.59 96 GLY A N 1
ATOM 720 C CA . GLY A 1 96 ? -36.083 30.856 6.191 1.00 50.59 96 GLY A CA 1
ATOM 721 C C . GLY A 1 96 ? -37.316 31.652 5.780 1.00 50.59 96 GLY A C 1
ATOM 722 O O . GLY A 1 96 ? -37.236 32.809 5.362 1.00 50.59 96 GLY A O 1
ATOM 723 N N . ARG A 1 97 ? -38.460 30.992 5.891 1.00 43.50 97 ARG A N 1
ATOM 724 C CA . ARG A 1 97 ? -39.739 31.644 6.100 1.00 43.50 97 ARG A CA 1
ATOM 725 C C . ARG A 1 97 ? -40.407 30.901 7.237 1.00 43.50 97 ARG A C 1
ATOM 727 O O . ARG A 1 97 ? -40.717 29.721 7.102 1.00 43.50 97 ARG A O 1
ATOM 734 N N . ASP A 1 98 ? -40.534 31.619 8.339 1.00 42.81 98 ASP A N 1
ATOM 735 C CA . ASP A 1 98 ? -41.458 31.336 9.419 1.00 42.81 98 ASP A CA 1
ATOM 736 C C . ASP A 1 98 ? -42.850 31.016 8.854 1.00 42.81 98 ASP A C 1
ATOM 738 O O . ASP A 1 98 ? -43.385 31.796 8.056 1.00 42.81 98 ASP A O 1
ATOM 742 N N . ILE A 1 99 ? -43.418 29.881 9.271 1.00 40.75 99 ILE A N 1
ATOM 743 C CA . ILE A 1 99 ? -44.829 29.732 9.655 1.00 40.75 99 ILE A CA 1
ATOM 744 C C . ILE A 1 99 ? -45.003 28.474 10.506 1.00 40.75 99 ILE A C 1
ATOM 746 O O . ILE A 1 99 ? -44.379 27.443 10.166 1.00 40.75 99 ILE A O 1
#